Protein AF-A0A2G6P6Q2-F1 (afdb_monomer)

Foldseek 3Di:
DPPVVVVVCVDPPNVVDPDDDDDLVRDPVSVVPVVLVDWPWDDDPPDIDTDDDDDDDPD

Radius of gyration: 14.43 Å; Cα contacts (8 Å, |Δi|>4): 32; chains: 1; bounding box: 29×31×35 Å

Sequence (59 aa):
MKKITIFAQAKAPYNNRGERIVRHADNSIFLGSGNQTILNIQQTGDRYAATFNVTLDLS

Mean predicted aligned error: 5.26 Å

Nearest PDB structures (foldseek):
  5vg2-assembly4_C  TM=8.952E-01  e=6.408E-02  Tetranychus urticae
  5vg2-assembly3_B  TM=8.749E-01  e=6.865E-02  Tetranychus urticae

Secondary structure (DSSP, 8-state):
---HHHHHHTSTTGGG--SPPPPGGG-HHHHHHGGGG----EEETTEEE----------

Structure (mmCIF, N/CA/C/O backbone):
data_AF-A0A2G6P6Q2-F1
#
_entry.id   AF-A0A2G6P6Q2-F1
#
loop_
_atom_site.group_PDB
_atom_site.id
_atom_site.type_symbol
_atom_site.label_atom_id
_atom_site.label_alt_id
_atom_site.label_comp_id
_atom_site.label_asym_id
_atom_site.label_entity_id
_atom_site.label_seq_id
_atom_site.pdbx_PDB_ins_code
_atom_site.Cartn_x
_atom_site.Cartn_y
_atom_site.Cartn_z
_atom_site.occupancy
_atom_site.B_iso_or_equiv
_atom_site.auth_seq_id
_atom_site.auth_comp_id
_atom_site.auth_asym_id
_atom_site.auth_atom_id
_atom_site.pdbx_PDB_model_num
ATOM 1 N N . MET A 1 1 ? -10.259 9.914 -3.998 1.00 44.66 1 MET A N 1
ATOM 2 C CA . MET A 1 1 ? -9.591 8.962 -3.079 1.00 44.66 1 MET A CA 1
ATOM 3 C C . MET A 1 1 ? -9.143 9.713 -1.830 1.00 44.66 1 MET A C 1
ATOM 5 O O . MET A 1 1 ? -8.363 10.651 -1.952 1.00 44.66 1 MET A O 1
ATOM 9 N N . LYS A 1 2 ? -9.670 9.382 -0.643 1.00 47.53 2 LYS A N 1
ATOM 10 C CA . LYS A 1 2 ? -9.183 9.973 0.616 1.00 47.53 2 LYS A CA 1
ATOM 11 C C . LYS A 1 2 ? -7.748 9.482 0.856 1.00 47.53 2 LYS A C 1
ATOM 13 O O . LYS A 1 2 ? -7.486 8.292 0.733 1.00 47.53 2 LYS A O 1
ATOM 18 N N . LYS A 1 3 ? -6.813 10.386 1.165 1.00 68.62 3 LYS A N 1
ATOM 19 C CA . LYS A 1 3 ? -5.399 10.057 1.426 1.00 68.62 3 LYS A CA 1
ATOM 20 C C . LYS A 1 3 ? -5.276 9.361 2.790 1.00 68.62 3 LYS A C 1
ATOM 22 O O . LYS A 1 3 ? -5.052 10.025 3.797 1.00 68.62 3 LYS A O 1
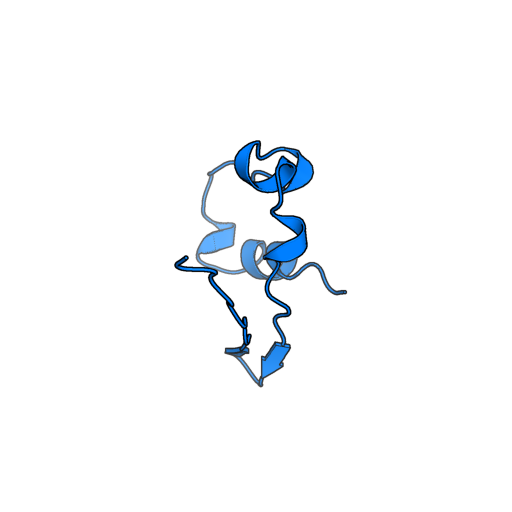ATOM 27 N N . ILE A 1 4 ? -5.465 8.042 2.837 1.00 79.69 4 ILE A N 1
ATOM 28 C CA . ILE A 1 4 ? -5.528 7.252 4.087 1.00 79.69 4 ILE A CA 1
ATOM 29 C C . ILE A 1 4 ? -4.274 7.407 4.950 1.00 79.69 4 ILE A C 1
ATOM 31 O O . ILE A 1 4 ? -4.389 7.494 6.169 1.00 79.69 4 ILE A O 1
ATOM 35 N N . THR A 1 5 ? -3.102 7.573 4.337 1.00 81.69 5 THR A N 1
ATOM 36 C CA . THR A 1 5 ? -1.853 7.859 5.054 1.00 81.69 5 THR A CA 1
ATOM 37 C C . THR A 1 5 ? -1.958 9.097 5.947 1.00 81.69 5 THR A C 1
ATOM 39 O O . THR A 1 5 ? -1.480 9.063 7.073 1.00 81.69 5 THR A O 1
ATOM 42 N N . ILE A 1 6 ? -2.628 10.167 5.501 1.00 82.12 6 ILE A N 1
ATOM 43 C CA . ILE A 1 6 ? -2.803 11.388 6.309 1.00 82.12 6 ILE A CA 1
ATOM 44 C C . ILE A 1 6 ? -3.681 11.096 7.531 1.00 82.12 6 ILE A C 1
ATOM 46 O O . ILE A 1 6 ? -3.360 11.517 8.638 1.00 82.12 6 ILE A O 1
ATOM 50 N N . PHE A 1 7 ? -4.763 10.335 7.347 1.00 81.44 7 PHE A N 1
ATOM 51 C CA . PHE A 1 7 ? -5.657 9.962 8.445 1.00 81.44 7 PHE A CA 1
ATOM 52 C C . PHE A 1 7 ? -4.985 9.049 9.472 1.00 81.44 7 PHE A C 1
ATOM 54 O O . PHE A 1 7 ? -5.209 9.225 10.667 1.00 81.44 7 PHE A O 1
ATOM 61 N N . ALA A 1 8 ? -4.172 8.089 9.024 1.00 84.56 8 ALA A N 1
ATOM 62 C CA . ALA A 1 8 ? -3.435 7.198 9.917 1.00 84.56 8 ALA A CA 1
ATOM 63 C C . ALA A 1 8 ? -2.368 7.962 10.716 1.00 84.56 8 ALA A C 1
ATOM 65 O O . ALA A 1 8 ? -2.290 7.808 11.930 1.00 84.56 8 ALA A O 1
ATOM 66 N N . GLN A 1 9 ? -1.611 8.840 10.050 1.00 85.62 9 GLN A N 1
ATOM 67 C CA . GLN A 1 9 ? -0.554 9.645 10.673 1.00 85.62 9 GLN A CA 1
ATOM 68 C C . GLN A 1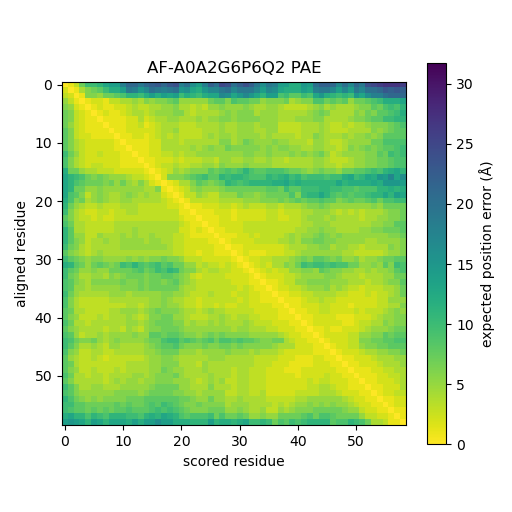 9 ? -1.087 10.677 11.674 1.00 85.62 9 GLN A C 1
ATOM 70 O O . GLN A 1 9 ? -0.374 11.058 12.590 1.00 85.62 9 GLN A O 1
ATOM 75 N N . ALA A 1 10 ? -2.346 11.108 11.553 1.00 87.56 10 ALA A N 1
ATOM 76 C CA . ALA A 1 10 ? -2.970 12.015 12.516 1.00 87.56 10 ALA A CA 1
ATOM 77 C C . ALA A 1 10 ? -3.398 11.333 13.834 1.00 87.56 10 ALA A C 1
ATOM 79 O O . ALA A 1 10 ? -3.777 12.023 14.782 1.00 87.56 10 ALA A O 1
ATOM 80 N N . LYS A 1 11 ? -3.359 9.996 13.916 1.00 87.50 11 LYS A N 1
ATOM 81 C CA . LYS A 1 11 ? -3.825 9.218 15.075 1.00 87.50 11 LYS A CA 1
ATOM 82 C C . LYS A 1 11 ? -2.670 8.510 15.784 1.00 87.50 11 LYS A C 1
ATOM 84 O O . LYS A 1 11 ? -1.680 8.131 15.162 1.00 87.50 11 LYS A O 1
ATOM 89 N N . ALA A 1 12 ? -2.821 8.282 17.088 1.00 87.69 12 ALA A N 1
ATOM 90 C CA . ALA A 1 12 ? -1.891 7.448 17.845 1.00 87.69 12 ALA A CA 1
ATOM 91 C C . ALA A 1 12 ? -1.898 5.996 17.320 1.00 87.69 12 ALA A C 1
ATOM 93 O O . ALA A 1 12 ? -2.948 5.516 16.886 1.00 87.69 12 ALA A O 1
ATOM 94 N N . PRO A 1 13 ? -0.752 5.288 17.346 1.00 89.94 13 PRO A N 1
ATOM 95 C CA . PRO A 1 13 ? 0.555 5.734 17.848 1.00 89.94 13 PRO A CA 1
ATOM 96 C C . PRO A 1 13 ? 1.394 6.521 16.821 1.00 89.94 13 PRO A C 1
ATOM 98 O O . PRO A 1 13 ? 2.503 6.940 17.140 1.00 89.94 13 PRO A O 1
ATOM 101 N N . TYR A 1 14 ? 0.907 6.700 15.591 1.00 87.25 14 TYR A N 1
ATOM 102 C CA . TYR A 1 14 ? 1.691 7.245 14.476 1.00 87.25 14 TYR A CA 1
ATOM 103 C C . TYR A 1 14 ? 1.923 8.754 14.574 1.00 87.25 14 TYR A C 1
ATOM 105 O O . TYR A 1 14 ? 3.008 9.216 14.247 1.00 87.25 14 TYR A O 1
ATOM 113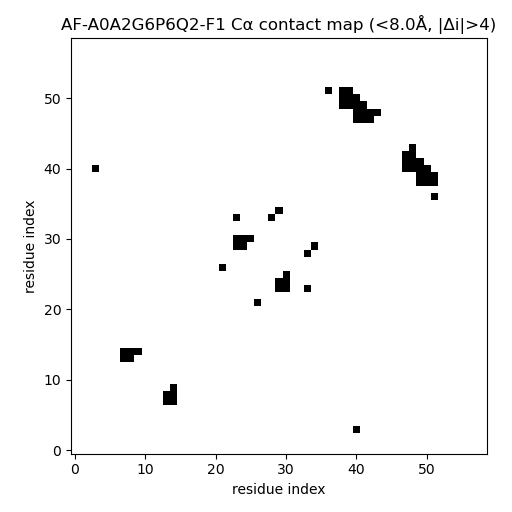 N N . ASN A 1 15 ? 0.960 9.501 15.116 1.00 88.19 15 ASN A N 1
ATOM 114 C CA . ASN A 1 15 ? 1.087 10.945 15.345 1.00 88.19 15 ASN A CA 1
ATOM 115 C C . ASN A 1 15 ? 2.184 11.339 16.350 1.00 88.19 15 ASN A C 1
ATOM 117 O O . ASN A 1 15 ? 2.561 12.505 16.405 1.00 88.19 15 ASN A O 1
ATOM 121 N N . ASN A 1 16 ? 2.691 10.379 17.127 1.00 88.38 16 ASN A N 1
ATOM 122 C CA . ASN A 1 16 ? 3.746 10.584 18.117 1.00 88.38 16 ASN A CA 1
ATOM 123 C C . ASN A 1 16 ? 5.113 10.078 17.636 1.00 88.38 16 ASN A C 1
ATOM 125 O O . ASN A 1 16 ? 6.100 10.174 18.366 1.00 88.38 16 ASN A O 1
ATOM 129 N N . ARG A 1 17 ? 5.195 9.515 16.425 1.00 79.62 17 ARG A N 1
ATOM 130 C CA . ARG A 1 17 ? 6.473 9.107 15.842 1.00 79.62 17 ARG A CA 1
ATOM 131 C C . ARG A 1 17 ? 7.143 10.328 15.216 1.00 79.62 17 ARG A C 1
ATOM 133 O O . ARG A 1 17 ? 6.591 10.944 14.315 1.00 79.62 17 ARG A O 1
ATOM 140 N N . GLY A 1 18 ? 8.351 10.661 15.674 1.00 79.00 18 GLY A N 1
ATOM 141 C CA . GLY A 1 18 ? 9.158 11.770 15.136 1.00 79.00 18 GLY A CA 1
ATOM 142 C C . GLY A 1 18 ? 9.844 11.467 13.796 1.00 79.00 18 GLY A C 1
ATOM 143 O O . GLY A 1 18 ? 10.670 12.246 13.328 1.00 79.00 18 GLY A O 1
ATOM 144 N N . GLU A 1 19 ? 9.548 10.315 13.195 1.00 83.38 19 GLU A N 1
ATOM 145 C CA . GLU A 1 19 ? 10.126 9.868 11.932 1.00 83.38 19 GLU A CA 1
ATOM 146 C C . GLU A 1 19 ? 9.590 10.715 10.769 1.00 83.38 19 GLU A C 1
ATOM 148 O O . GLU A 1 19 ? 8.397 11.015 10.680 1.00 83.38 19 GLU A O 1
ATOM 153 N N . ARG A 1 20 ? 10.466 11.089 9.829 1.00 78.38 20 ARG A N 1
ATOM 154 C CA . ARG A 1 20 ? 10.047 11.832 8.637 1.00 78.38 20 ARG A CA 1
ATOM 155 C C . ARG A 1 20 ? 9.159 10.952 7.758 1.00 78.38 20 ARG A C 1
ATOM 157 O O . ARG A 1 20 ? 9.590 9.903 7.285 1.00 78.38 20 ARG 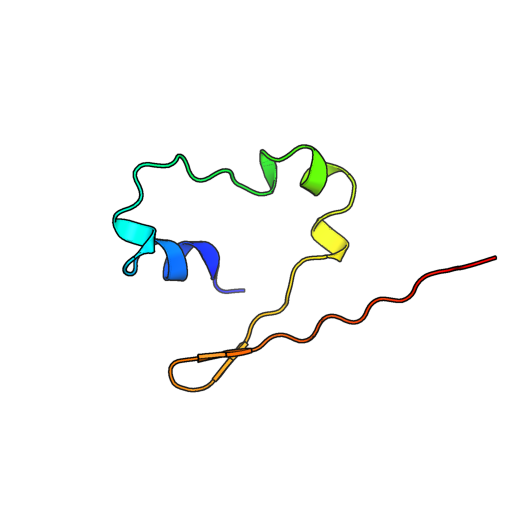A O 1
ATOM 164 N N . ILE A 1 21 ? 7.959 11.433 7.449 1.00 82.56 21 ILE A N 1
ATOM 165 C CA . ILE A 1 21 ? 7.069 10.783 6.483 1.00 82.56 21 ILE A CA 1
ATOM 166 C C . ILE A 1 21 ? 7.664 10.933 5.076 1.00 82.56 21 ILE A C 1
ATOM 168 O O . ILE A 1 21 ? 7.787 12.045 4.563 1.00 82.56 21 ILE A O 1
ATOM 172 N N . VAL A 1 22 ? 8.003 9.814 4.436 1.00 87.25 22 VAL A N 1
ATOM 173 C CA . VAL A 1 22 ? 8.420 9.773 3.026 1.00 87.25 22 VAL A CA 1
ATOM 174 C C . VAL A 1 22 ? 7.184 9.570 2.155 1.00 87.25 22 VAL A C 1
ATOM 176 O O . VAL A 1 22 ? 6.404 8.640 2.376 1.00 87.25 22 VAL A O 1
ATOM 179 N N . ARG A 1 23 ? 6.970 10.447 1.171 1.00 88.38 23 ARG A N 1
ATOM 180 C CA . ARG A 1 23 ? 5.860 10.292 0.222 1.00 88.38 23 ARG A CA 1
ATOM 181 C C . ARG A 1 23 ? 6.230 9.255 -0.829 1.00 88.38 23 ARG A C 1
ATOM 183 O O . ARG A 1 23 ? 7.393 9.090 -1.167 1.00 88.38 23 ARG A O 1
ATOM 190 N N . HIS A 1 24 ? 5.220 8.621 -1.414 1.00 87.06 24 HIS A N 1
ATOM 191 C CA . HIS A 1 24 ? 5.407 7.711 -2.546 1.00 87.06 24 HIS A CA 1
ATOM 192 C C . HIS A 1 24 ? 6.189 8.357 -3.705 1.00 87.06 24 HIS A C 1
ATOM 194 O O . HIS A 1 24 ? 7.056 7.716 -4.280 1.00 87.06 24 HIS A O 1
ATOM 200 N N . ALA A 1 25 ? 5.950 9.643 -3.986 1.00 87.38 25 ALA A N 1
ATOM 201 C CA . ALA A 1 25 ? 6.682 10.398 -5.008 1.00 87.38 25 ALA A CA 1
ATOM 202 C C . ALA A 1 25 ? 8.186 10.565 -4.708 1.00 87.38 25 ALA A C 1
ATOM 204 O O . ALA A 1 25 ? 8.963 10.780 -5.629 1.00 87.38 25 ALA A O 1
ATOM 205 N N . ASP A 1 26 ? 8.590 10.433 -3.442 1.00 88.88 26 ASP A N 1
ATOM 206 C CA . ASP A 1 26 ? 9.972 10.609 -2.984 1.00 88.88 26 ASP A CA 1
ATOM 207 C C . ASP A 1 26 ? 10.662 9.256 -2.699 1.00 88.88 26 ASP A C 1
ATOM 209 O O . ASP A 1 26 ? 11.776 9.219 -2.177 1.00 88.88 26 ASP A O 1
ATOM 213 N N . ASN A 1 27 ? 9.999 8.127 -2.991 1.00 88.00 27 ASN A N 1
ATOM 214 C CA . ASN A 1 27 ? 10.501 6.778 -2.729 1.00 88.00 27 ASN A CA 1
ATOM 215 C C . ASN A 1 27 ? 10.925 6.099 -4.041 1.00 88.00 27 ASN A C 1
ATOM 217 O O . ASN A 1 27 ? 10.084 5.784 -4.882 1.00 88.00 27 ASN A O 1
ATOM 221 N N . SER A 1 28 ? 12.223 5.818 -4.195 1.00 89.44 28 SER A N 1
ATOM 222 C CA . SER A 1 28 ? 12.793 5.226 -5.416 1.00 89.44 28 SER A CA 1
ATOM 223 C C . SER A 1 28 ? 12.211 3.858 -5.783 1.00 89.44 28 SER A C 1
ATOM 225 O O . SER A 1 28 ? 12.080 3.560 -6.967 1.00 89.44 28 SER A O 1
ATOM 227 N N . ILE A 1 29 ? 11.800 3.051 -4.800 1.00 88.00 29 ILE A N 1
ATOM 228 C CA . ILE A 1 29 ? 11.141 1.756 -5.035 1.00 88.00 29 ILE A CA 1
ATOM 229 C C . ILE A 1 29 ? 9.741 1.983 -5.614 1.00 88.00 29 ILE A C 1
ATOM 231 O O . ILE A 1 29 ? 9.320 1.295 -6.541 1.00 88.00 29 ILE A O 1
ATOM 235 N N . PHE A 1 30 ? 9.019 2.980 -5.098 1.00 89.25 30 PHE A N 1
ATOM 236 C CA . PHE A 1 30 ? 7.678 3.301 -5.576 1.00 89.25 30 PHE A CA 1
ATOM 237 C C . PHE A 1 30 ? 7.692 3.878 -6.999 1.00 89.25 30 PHE A C 1
ATOM 239 O O . PHE A 1 30 ? 6.802 3.572 -7.790 1.00 89.25 30 PHE A O 1
ATOM 246 N N . LEU A 1 31 ? 8.698 4.681 -7.350 1.00 87.31 31 LEU A N 1
ATOM 247 C CA . LEU A 1 31 ? 8.785 5.323 -8.667 1.00 87.31 31 LEU A CA 1
ATOM 248 C C . LEU A 1 31 ? 8.881 4.327 -9.837 1.00 87.31 31 LEU A C 1
ATOM 250 O O . LEU A 1 31 ? 8.419 4.650 -10.928 1.00 87.31 31 LEU A O 1
ATOM 254 N N . GLY A 1 32 ? 9.436 3.129 -9.622 1.00 84.75 32 GLY A N 1
ATOM 255 C CA . GLY A 1 32 ? 9.607 2.126 -10.680 1.00 84.75 32 GLY A CA 1
ATOM 256 C C . GLY A 1 32 ? 8.306 1.456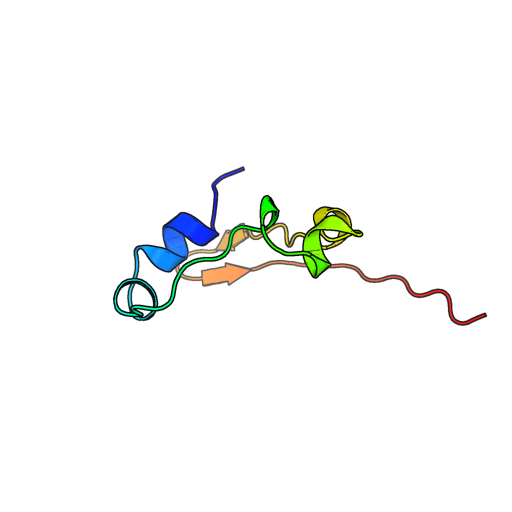 -11.137 1.00 84.75 32 GLY A C 1
ATOM 257 O O . GLY A 1 32 ? 8.130 1.197 -12.323 1.00 84.75 32 GLY A O 1
ATOM 258 N N . SER A 1 33 ? 7.385 1.175 -10.212 1.00 83.44 33 SER A N 1
ATOM 259 C CA . SER A 1 33 ? 6.122 0.473 -10.521 1.00 83.44 33 SER A CA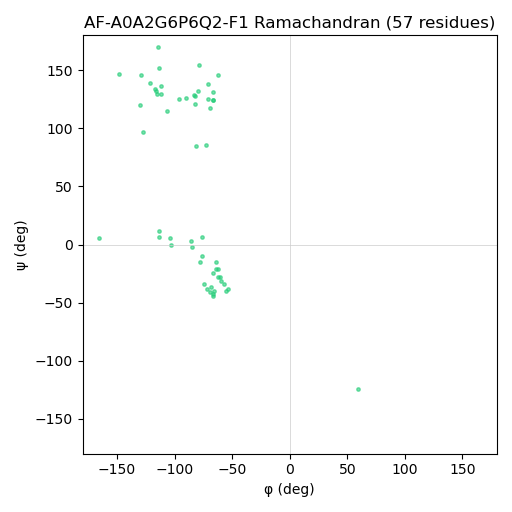 1
ATOM 260 C C . SER A 1 33 ? 5.066 0.548 -9.410 1.00 83.44 33 SER A C 1
ATOM 262 O O . SER A 1 33 ? 3.993 -0.044 -9.522 1.00 83.44 33 SER A O 1
ATOM 264 N N . GLY A 1 34 ? 5.312 1.302 -8.338 1.00 83.50 34 GLY A N 1
ATOM 265 C CA . GLY A 1 34 ? 4.500 1.288 -7.119 1.00 83.50 34 GLY A CA 1
ATOM 266 C C . GLY A 1 34 ? 3.049 1.730 -7.306 1.00 83.50 34 GLY A C 1
ATOM 267 O O . GLY A 1 34 ? 2.184 1.353 -6.521 1.00 83.50 34 GLY A O 1
ATOM 268 N N . ASN A 1 35 ? 2.734 2.466 -8.377 1.00 86.00 35 ASN A N 1
ATOM 269 C CA . ASN A 1 35 ? 1.349 2.801 -8.720 1.00 86.00 35 ASN A CA 1
ATOM 270 C C . ASN A 1 35 ? 0.482 1.557 -8.990 1.00 86.00 35 ASN A C 1
ATOM 272 O O . ASN A 1 35 ? -0.724 1.603 -8.758 1.00 86.00 35 ASN A O 1
ATOM 276 N N . GLN A 1 36 ? 1.080 0.450 -9.441 1.00 86.75 36 GLN A N 1
ATOM 277 C CA . GLN A 1 36 ? 0.382 -0.818 -9.683 1.00 86.75 36 GLN A CA 1
ATOM 278 C C . GLN A 1 36 ? 0.106 -1.594 -8.386 1.00 86.75 36 GLN A C 1
ATOM 280 O O . GLN A 1 36 ? -0.712 -2.510 -8.380 1.00 86.75 36 GLN A O 1
ATOM 285 N N . THR A 1 37 ? 0.770 -1.228 -7.286 1.00 88.19 37 THR A N 1
ATOM 286 C CA . THR A 1 37 ? 0.713 -1.943 -6.004 1.00 88.19 37 THR A CA 1
ATOM 287 C C . THR A 1 37 ? 0.047 -1.136 -4.887 1.00 88.19 37 THR A C 1
ATOM 289 O O . THR A 1 37 ? 0.087 -1.524 -3.719 1.00 88.19 37 THR A O 1
ATOM 292 N N . ILE A 1 38 ? -0.613 -0.019 -5.220 1.00 89.12 38 ILE A N 1
ATOM 293 C CA . ILE A 1 38 ? -1.392 0.751 -4.245 1.00 89.12 38 ILE A CA 1
ATOM 294 C C . ILE A 1 38 ? -2.606 -0.069 -3.789 1.00 89.12 38 ILE A C 1
ATOM 296 O O . ILE A 1 38 ? -3.473 -0.433 -4.583 1.00 89.12 38 ILE A O 1
ATOM 300 N N . LEU A 1 39 ? -2.719 -0.270 -2.476 1.00 90.56 39 LEU A N 1
ATOM 301 C CA . LEU A 1 39 ? -3.892 -0.884 -1.860 1.00 90.56 39 LEU A CA 1
ATOM 302 C C . LEU A 1 39 ? -5.102 0.057 -1.918 1.00 90.56 39 LEU A C 1
ATOM 304 O O . LEU A 1 39 ? -5.067 1.173 -1.391 1.00 90.56 39 LEU A O 1
ATOM 308 N N . ASN A 1 40 ? -6.211 -0.424 -2.481 1.00 88.06 40 ASN A N 1
ATOM 309 C CA . ASN A 1 40 ? -7.497 0.262 -2.398 1.00 88.06 40 ASN A CA 1
ATOM 310 C C . ASN A 1 40 ? -8.170 -0.042 -1.052 1.00 88.06 40 ASN A C 1
ATOM 312 O O . ASN A 1 40 ? -8.959 -0.977 -0.924 1.00 88.06 40 ASN A O 1
ATOM 316 N N . ILE A 1 41 ? -7.800 0.721 -0.029 1.00 90.06 41 ILE A N 1
ATOM 317 C CA . ILE A 1 41 ? -8.273 0.505 1.337 1.00 90.06 41 ILE A CA 1
ATOM 318 C C . ILE A 1 41 ? -9.688 1.077 1.516 1.00 90.06 41 ILE A C 1
ATOM 320 O O . ILE A 1 41 ? -9.962 2.237 1.199 1.00 90.06 41 ILE A O 1
ATOM 324 N N . GLN A 1 42 ? -10.562 0.275 2.112 1.00 89.88 42 GLN A N 1
ATOM 325 C CA . GLN A 1 42 ? -11.924 0.619 2.500 1.00 89.88 42 GLN A CA 1
ATOM 326 C C . GLN A 1 42 ? -12.045 0.644 4.026 1.00 89.88 42 GLN A C 1
ATOM 328 O O . GLN A 1 42 ? -11.541 -0.236 4.724 1.00 89.88 42 GLN A O 1
ATOM 333 N N . GLN A 1 43 ? -12.720 1.657 4.567 1.00 87.25 43 GLN A N 1
ATOM 334 C CA . GLN A 1 43 ? -13.023 1.709 5.996 1.00 87.25 43 GLN A CA 1
ATOM 335 C C . GLN A 1 43 ? -14.279 0.875 6.284 1.00 87.25 43 GLN A C 1
ATOM 337 O O . GLN A 1 43 ? -15.305 1.066 5.637 1.00 87.25 43 GLN A O 1
ATOM 342 N N . THR A 1 44 ? -14.196 -0.030 7.260 1.00 89.06 44 THR A N 1
ATOM 343 C CA . THR A 1 44 ? -15.288 -0.922 7.676 1.00 89.06 44 THR A CA 1
ATOM 344 C C . THR A 1 44 ? -15.480 -0.791 9.188 1.00 89.06 44 THR A C 1
ATOM 346 O O . THR A 1 44 ? -14.733 -1.380 9.973 1.00 89.06 44 THR A O 1
ATOM 349 N N . GLY A 1 45 ? -16.438 0.046 9.601 1.00 88.38 45 GLY A N 1
ATOM 350 C CA . GLY A 1 45 ? -16.578 0.475 10.997 1.00 88.38 45 GLY A CA 1
ATOM 351 C C . GLY A 1 45 ? -15.311 1.182 11.495 1.00 88.38 45 GLY A C 1
ATOM 352 O O . GLY A 1 45 ? -14.819 2.118 10.858 1.00 88.38 45 GLY A O 1
ATOM 353 N N . ASP A 1 46 ? -14.751 0.683 12.597 1.00 86.75 46 ASP A N 1
ATOM 354 C CA . ASP A 1 46 ? -13.507 1.190 13.198 1.00 86.75 46 ASP A CA 1
ATOM 355 C C . ASP A 1 46 ? -12.231 0.574 12.597 1.00 86.75 46 ASP A C 1
ATOM 357 O O . ASP A 1 46 ? -11.120 0.859 13.049 1.00 86.75 46 ASP A O 1
ATOM 361 N N . ARG A 1 47 ? -12.367 -0.288 11.583 1.00 88.00 47 ARG A N 1
ATOM 362 C CA . ARG A 1 47 ? -11.250 -0.993 10.941 1.00 88.00 47 ARG A CA 1
ATOM 363 C C . ARG A 1 47 ? -11.070 -0.563 9.490 1.00 88.00 47 ARG A C 1
ATOM 365 O O . ARG A 1 47 ? -11.911 0.111 8.898 1.00 88.00 47 ARG A O 1
ATOM 372 N N . TYR A 1 48 ? -9.962 -0.997 8.907 1.00 90.19 48 TYR A N 1
ATOM 373 C CA . TYR A 1 48 ? -9.667 -0.843 7.490 1.00 90.19 48 TYR A CA 1
ATOM 374 C C . TYR A 1 48 ? -9.460 -2.222 6.868 1.00 90.19 48 TYR A C 1
ATOM 376 O O . TYR A 1 48 ? -8.829 -3.083 7.477 1.00 90.19 48 TYR A O 1
ATOM 384 N N . ALA A 1 49 ? -9.985 -2.417 5.665 1.00 92.56 49 ALA A N 1
ATOM 385 C CA . ALA A 1 49 ? -9.847 -3.636 4.883 1.00 92.56 49 ALA A CA 1
ATOM 386 C C . ALA A 1 49 ? -9.364 -3.284 3.473 1.00 92.56 49 ALA A C 1
ATOM 388 O O . ALA A 1 49 ? -9.711 -2.235 2.934 1.00 92.56 49 ALA A O 1
ATOM 389 N N . ALA A 1 50 ? -8.553 -4.148 2.874 1.00 92.69 50 ALA A N 1
ATOM 390 C CA . ALA A 1 50 ? -8.119 -4.020 1.490 1.00 92.69 50 ALA A CA 1
ATOM 391 C C . ALA A 1 50 ? -7.903 -5.413 0.899 1.00 92.69 50 ALA A C 1
ATOM 393 O O . ALA A 1 50 ? -7.458 -6.322 1.600 1.00 92.69 50 ALA A O 1
ATOM 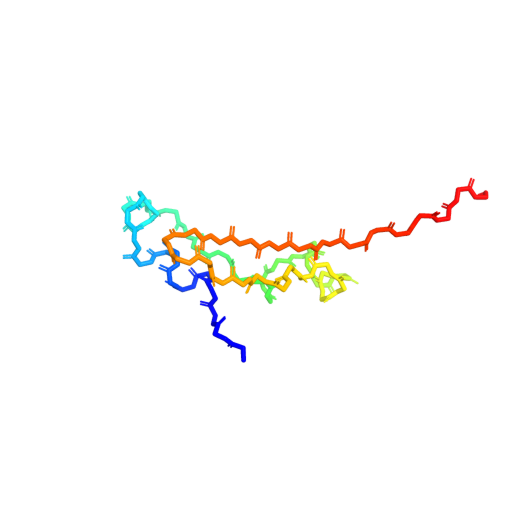394 N N . THR A 1 51 ? -8.170 -5.554 -0.394 1.00 92.62 51 THR A N 1
ATOM 395 C CA . THR A 1 51 ? -7.827 -6.749 -1.168 1.00 92.62 51 THR A CA 1
ATOM 396 C C . THR A 1 51 ? -6.836 -6.348 -2.246 1.00 92.62 51 THR A C 1
ATOM 398 O O . THR A 1 51 ? -7.032 -5.339 -2.926 1.00 92.62 51 THR A O 1
ATOM 401 N N . PHE A 1 52 ? -5.773 -7.133 -2.396 1.00 91.75 52 PHE A N 1
ATOM 402 C CA . PHE A 1 52 ? -4.771 -6.951 -3.435 1.00 91.75 52 PHE A CA 1
ATOM 403 C C . PHE A 1 52 ? -4.551 -8.276 -4.145 1.00 91.75 52 PHE A C 1
ATOM 405 O O . PHE A 1 52 ? -4.193 -9.268 -3.514 1.00 91.75 52 PHE A O 1
ATOM 412 N N . ASN A 1 53 ? -4.809 -8.290 -5.448 1.00 91.25 53 ASN A N 1
ATOM 413 C CA . ASN A 1 53 ? -4.659 -9.481 -6.267 1.00 91.25 53 ASN A CA 1
ATOM 414 C C . ASN A 1 53 ? -3.290 -9.435 -6.935 1.00 91.25 53 ASN A C 1
ATOM 416 O O . ASN A 1 53 ? -2.970 -8.466 -7.622 1.00 91.25 53 ASN A O 1
ATOM 420 N N . VAL A 1 54 ? -2.501 -10.487 -6.738 1.00 90.88 54 VAL A N 1
ATOM 421 C CA . VAL A 1 54 ? -1.180 -10.634 -7.350 1.00 90.88 54 VAL A CA 1
ATOM 422 C C . VAL A 1 54 ? -1.248 -11.765 -8.356 1.00 90.88 54 VAL A C 1
ATOM 424 O O . VAL A 1 54 ? -1.707 -12.857 -8.037 1.00 90.88 54 VAL A O 1
ATOM 427 N N . THR A 1 55 ? -0.788 -11.498 -9.571 1.00 90.81 55 THR A N 1
ATOM 428 C CA . THR A 1 55 ? -0.515 -12.529 -10.574 1.00 90.81 55 THR A CA 1
ATOM 429 C C . THR A 1 55 ? 0.981 -12.506 -10.840 1.00 90.81 55 THR A C 1
ATOM 431 O O . THR A 1 55 ? 1.545 -11.434 -11.053 1.00 90.81 55 THR A O 1
ATOM 434 N N . LEU A 1 56 ? 1.617 -13.671 -10.772 1.00 90.31 56 LEU A N 1
ATOM 435 C CA . LEU A 1 56 ? 3.035 -13.843 -11.063 1.00 90.31 56 LEU A CA 1
ATOM 436 C C . LEU A 1 56 ? 3.152 -14.751 -12.277 1.00 90.31 56 LEU A C 1
ATOM 438 O O . LEU A 1 5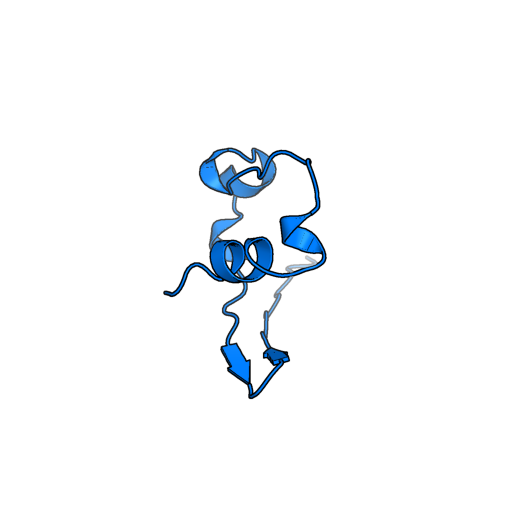6 ? 2.514 -15.802 -12.315 1.00 90.31 56 LEU A O 1
ATOM 442 N N . ASP A 1 57 ? 3.965 -14.337 -13.239 1.00 91.56 57 ASP A N 1
ATOM 443 C CA . ASP A 1 57 ? 4.455 -15.245 -14.262 1.00 91.56 57 ASP A CA 1
ATOM 444 C C . ASP A 1 57 ? 5.655 -16.006 -13.688 1.00 91.56 57 ASP A C 1
ATOM 446 O O . ASP A 1 57 ? 6.559 -15.395 -13.112 1.00 91.56 57 ASP A O 1
ATOM 450 N N . LEU A 1 58 ? 5.611 -17.333 -13.771 1.00 93.00 58 LEU A N 1
ATOM 451 C CA . LEU A 1 58 ? 6.631 -18.233 -13.225 1.00 93.00 58 LEU A CA 1
ATOM 452 C C . LEU A 1 58 ? 7.389 -18.985 -14.328 1.00 93.00 58 LEU A C 1
ATOM 454 O O . LEU A 1 58 ? 8.130 -19.914 -14.004 1.00 93.00 58 LEU A O 1
ATOM 458 N N . SER A 1 59 ? 7.146 -18.642 -15.599 1.00 86.25 59 SER A N 1
ATOM 459 C CA . SER A 1 59 ? 7.780 -19.268 -16.764 1.00 86.25 59 SER A CA 1
ATOM 460 C C . SER A 1 59 ? 9.301 -19.163 -16.755 1.00 86.25 59 SER A C 1
ATOM 462 O O . SER A 1 59 ? 9.797 -18.063 -16.413 1.00 86.25 59 SER A O 1
#

pLDDT: mean 85.59, std 8.53, range [44.66, 93.0]

Solvent-accessible surface area (backbone atoms only — not comparable to full-atom values): 4157 Å² total; per-residue (Å²): 132,83,65,60,69,60,63,52,42,72,32,84,76,48,55,75,51,89,69,84,85,77,52,63,94,76,31,76,76,35,69,77,57,36,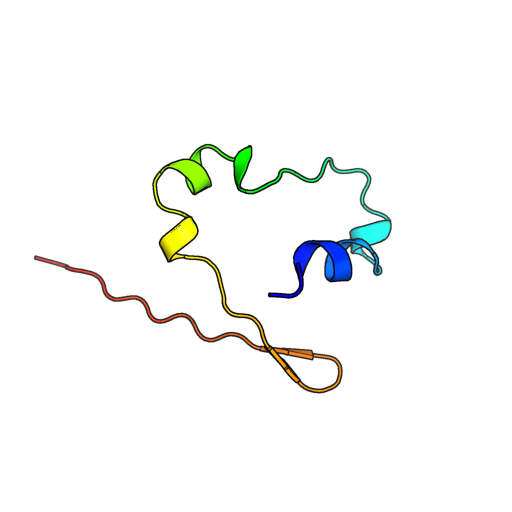81,82,67,64,73,67,70,42,77,56,87,98,45,76,47,66,74,82,90,84,85,80,88,84,128